Protein AF-A0A0Q5Z3D2-F1 (afdb_monomer_lite)

Foldseek 3Di:
DPPPVVVVVVVVVVVVVVVVVVVVCVVPVVVVLVVLCVPPNNVRSVVVVVVVVVVCCCLVVADADPVRHGDDDPPDD

Sequence (77 aa):
MHDRSTVILAWLAFTVVMLVIGWVLKLVVPPAHDWAVASIGRTGAWAVFLAVILACAVFGYWPRDAAGRMRRLPTLR

Secondary structure (DSSP, 8-state):
--HHHHHHHHHHHHHHHHHHHHHHHHHHHHHHHHHHHHHHHHHHHHHHHHHHHHHHHHHHHSPB-TTSPBPPPP---

Structure (mmCIF, N/CA/C/O backbone):
data_AF-A0A0Q5Z3D2-F1
#
_entry.id   AF-A0A0Q5Z3D2-F1
#
loop_
_atom_site.group_PDB
_atom_site.id
_atom_site.type_symbol
_atom_site.label_atom_id
_atom_site.label_alt_id
_atom_site.label_comp_id
_atom_site.label_asym_id
_atom_site.label_entity_id
_atom_site.label_seq_id
_atom_site.pdbx_PDB_ins_code
_atom_site.Cartn_x
_atom_site.Cartn_y
_atom_site.Cartn_z
_atom_site.occupancy
_atom_site.B_iso_or_equiv
_atom_site.auth_seq_id
_atom_site.auth_comp_id
_atom_site.auth_asym_id
_atom_site.auth_atom_id
_atom_site.pdbx_PDB_model_num
ATOM 1 N N . MET A 1 1 ? 15.197 4.430 -34.633 1.00 53.00 1 MET A N 1
ATOM 2 C CA . MET A 1 1 ? 13.911 5.157 -34.473 1.00 53.00 1 MET A CA 1
ATOM 3 C C . MET A 1 1 ? 12.789 4.315 -33.840 1.00 53.00 1 MET A C 1
ATOM 5 O O . MET A 1 1 ? 11.724 4.866 -33.610 1.00 53.00 1 MET A O 1
ATOM 9 N N . HIS A 1 2 ? 13.017 3.040 -33.488 1.00 58.16 2 HIS A N 1
ATOM 10 C CA . HIS A 1 2 ? 11.992 2.136 -32.935 1.00 58.16 2 HIS A CA 1
ATOM 11 C C . HIS A 1 2 ? 11.802 2.221 -31.399 1.00 58.16 2 HIS A C 1
ATOM 13 O O . HIS A 1 2 ? 10.787 1.767 -30.890 1.00 58.16 2 HIS A O 1
ATOM 19 N N . ASP A 1 3 ? 12.726 2.846 -30.654 1.00 71.19 3 ASP A N 1
ATOM 20 C CA . ASP A 1 3 ? 12.668 2.868 -29.178 1.00 71.19 3 ASP A CA 1
ATOM 21 C C . ASP A 1 3 ? 11.652 3.849 -28.583 1.00 71.19 3 ASP A C 1
ATOM 23 O O . ASP A 1 3 ? 11.059 3.587 -27.539 1.00 71.19 3 ASP A O 1
ATOM 27 N N . ARG A 1 4 ? 11.421 5.000 -29.229 1.00 77.50 4 ARG A N 1
ATOM 28 C CA . ARG A 1 4 ? 10.609 6.074 -28.627 1.00 77.50 4 ARG A CA 1
ATOM 29 C C . ARG A 1 4 ? 9.134 5.688 -28.516 1.00 77.50 4 ARG A C 1
ATOM 31 O O . ARG A 1 4 ? 8.511 5.979 -27.502 1.00 77.50 4 ARG A O 1
ATOM 38 N N . SER A 1 5 ? 8.591 5.006 -29.525 1.00 81.06 5 SER A N 1
ATOM 39 C CA . SER A 1 5 ? 7.203 4.526 -29.528 1.00 81.06 5 SER A CA 1
ATOM 40 C C . SER A 1 5 ? 6.949 3.502 -28.425 1.00 81.06 5 SER A C 1
ATOM 42 O O . SER A 1 5 ? 5.929 3.584 -27.747 1.00 81.06 5 SER A O 1
ATOM 44 N N . THR A 1 6 ? 7.893 2.588 -28.193 1.00 85.69 6 THR A N 1
ATOM 45 C CA . THR A 1 6 ? 7.790 1.557 -27.149 1.00 85.69 6 THR A CA 1
ATOM 46 C C . THR A 1 6 ? 7.817 2.172 -25.755 1.00 85.69 6 THR A C 1
ATOM 48 O O . THR A 1 6 ? 7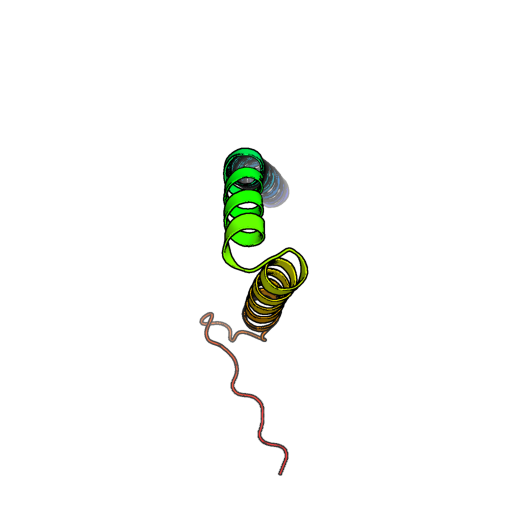.000 1.815 -24.909 1.00 85.69 6 THR A O 1
ATOM 51 N N . VAL A 1 7 ? 8.701 3.149 -25.525 1.00 87.19 7 VAL A N 1
ATOM 52 C CA . VAL A 1 7 ? 8.756 3.881 -24.252 1.00 87.19 7 VAL A CA 1
ATOM 53 C C . VAL A 1 7 ? 7.452 4.645 -24.010 1.00 87.19 7 VAL A C 1
ATOM 55 O O . VAL A 1 7 ? 6.887 4.547 -22.925 1.00 87.19 7 VAL A O 1
ATOM 58 N N . ILE A 1 8 ? 6.928 5.352 -25.016 1.00 90.19 8 ILE A N 1
ATOM 59 C CA . ILE A 1 8 ? 5.660 6.094 -24.894 1.00 90.19 8 ILE A CA 1
ATOM 60 C C . ILE A 1 8 ? 4.490 5.146 -24.589 1.00 90.19 8 ILE A C 1
ATOM 62 O O . ILE A 1 8 ? 3.697 5.422 -23.689 1.00 90.19 8 ILE A O 1
ATOM 66 N N . LEU A 1 9 ? 4.399 4.009 -25.286 1.00 90.00 9 LEU A N 1
ATOM 67 C CA . LEU A 1 9 ? 3.375 2.989 -25.034 1.00 90.00 9 LEU A CA 1
ATOM 68 C C . LEU A 1 9 ? 3.478 2.409 -23.619 1.00 90.00 9 LEU A C 1
ATOM 70 O O . LEU A 1 9 ? 2.457 2.259 -22.951 1.00 90.00 9 LEU A O 1
ATOM 74 N N . ALA A 1 10 ? 4.692 2.136 -23.136 1.00 90.12 10 ALA A N 1
ATOM 75 C CA . ALA A 1 10 ? 4.912 1.661 -21.773 1.00 90.12 10 ALA A CA 1
ATOM 76 C C . ALA A 1 10 ? 4.464 2.696 -20.729 1.00 90.12 10 ALA A C 1
ATOM 78 O O . ALA A 1 10 ? 3.806 2.338 -19.753 1.00 90.12 10 ALA A O 1
ATOM 79 N N . TRP A 1 11 ? 4.750 3.981 -20.956 1.00 91.50 11 TRP A N 1
ATOM 80 C CA . TRP A 1 11 ? 4.300 5.072 -20.088 1.00 91.50 11 TRP A CA 1
ATOM 81 C C . TRP A 1 11 ? 2.777 5.205 -20.054 1.00 91.50 11 TRP A C 1
ATOM 83 O O . TRP A 1 11 ? 2.195 5.365 -18.977 1.00 91.50 11 TRP A O 1
ATOM 93 N N . LEU A 1 12 ? 2.119 5.102 -21.210 1.00 93.12 12 LEU A N 1
ATOM 94 C CA . LEU A 1 12 ? 0.659 5.130 -21.295 1.00 93.12 12 LEU A CA 1
ATOM 95 C C . LEU A 1 12 ? 0.044 3.932 -20.567 1.00 93.12 12 LEU A C 1
ATOM 97 O O . LEU A 1 12 ? -0.833 4.118 -19.725 1.00 93.12 12 LEU A O 1
ATOM 101 N N . ALA A 1 13 ? 0.543 2.722 -20.827 1.00 90.94 13 ALA A N 1
ATOM 102 C CA . ALA A 1 13 ? 0.081 1.511 -20.157 1.00 90.94 13 ALA A CA 1
ATOM 103 C C . ALA A 1 13 ? 0.268 1.601 -18.634 1.00 90.94 13 ALA A C 1
ATOM 105 O O . ALA A 1 13 ? -0.663 1.323 -17.879 1.00 90.94 13 ALA A O 1
ATOM 106 N N . PHE A 1 14 ? 1.434 2.065 -18.177 1.00 89.31 14 PHE A N 1
ATOM 107 C CA . PHE A 1 14 ? 1.709 2.283 -16.759 1.00 89.31 14 PHE A CA 1
ATOM 108 C C . PHE A 1 14 ? 0.734 3.286 -16.135 1.00 89.31 14 PHE A C 1
ATOM 110 O O . PHE A 1 14 ? 0.162 3.019 -15.080 1.00 89.31 14 PHE A O 1
ATOM 117 N N . THR A 1 15 ? 0.498 4.414 -16.806 1.00 92.88 15 THR A N 1
ATOM 118 C CA . THR A 1 15 ? -0.424 5.454 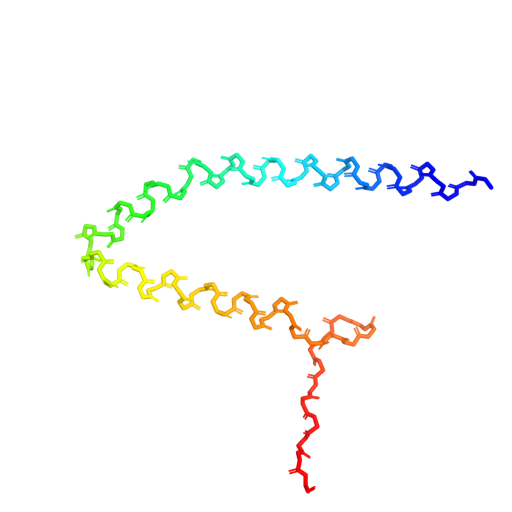-16.328 1.00 92.88 15 THR A CA 1
ATOM 119 C C . THR A 1 15 ? -1.845 4.917 -16.188 1.00 92.88 15 THR A C 1
ATOM 121 O O . THR A 1 15 ? -2.489 5.152 -15.168 1.00 92.88 15 THR A O 1
ATOM 124 N N . VAL A 1 16 ? -2.321 4.152 -17.175 1.00 94.75 16 VAL A N 1
ATOM 125 C CA . VAL A 1 16 ? -3.650 3.524 -17.136 1.00 94.75 16 VAL A CA 1
ATOM 126 C C . VAL A 1 16 ? -3.754 2.545 -15.968 1.00 94.75 16 VAL A C 1
ATOM 128 O O . VAL A 1 16 ? -4.715 2.609 -15.203 1.00 94.75 16 VAL A O 1
ATOM 131 N N . VAL A 1 17 ? -2.751 1.684 -15.777 1.00 93.56 17 VAL A N 1
ATOM 132 C CA . VAL A 1 17 ? -2.725 0.736 -14.653 1.00 93.56 17 VAL A CA 1
ATOM 133 C C . VAL A 1 17 ? -2.737 1.475 -13.312 1.00 93.56 17 VAL A C 1
ATOM 135 O O . VAL A 1 17 ? -3.528 1.133 -12.433 1.00 93.56 17 VAL A O 1
ATOM 138 N N . MET A 1 18 ? -1.927 2.524 -13.156 1.00 92.38 18 MET A N 1
ATOM 139 C CA . MET A 1 18 ? -1.894 3.328 -11.929 1.00 92.38 18 MET A CA 1
ATOM 140 C C . MET A 1 18 ? -3.210 4.068 -11.674 1.00 92.38 18 MET A C 1
ATOM 142 O O . MET A 1 18 ? -3.635 4.171 -10.525 1.00 92.38 18 MET A O 1
ATOM 146 N N . LEU A 1 19 ? -3.894 4.531 -12.723 1.00 94.25 19 LEU A N 1
ATOM 147 C CA . LEU A 1 19 ? -5.229 5.122 -12.618 1.00 94.25 19 LEU A CA 1
ATOM 148 C C . LEU A 1 19 ? -6.260 4.114 -12.109 1.00 94.25 19 LEU A C 1
ATOM 150 O O . LEU A 1 19 ? -7.021 4.437 -11.198 1.00 94.25 19 LEU A O 1
ATOM 154 N N . VAL A 1 20 ? -6.262 2.895 -12.655 1.00 93.12 20 VAL A N 1
ATOM 155 C CA . VAL A 1 20 ? -7.162 1.818 -12.213 1.00 93.12 20 VAL A CA 1
ATOM 156 C C . VAL A 1 20 ? -6.886 1.455 -10.756 1.00 93.12 20 VAL A C 1
ATOM 158 O O . VAL A 1 20 ? -7.817 1.378 -9.957 1.00 93.12 20 VAL A O 1
ATOM 161 N N . ILE A 1 21 ? -5.614 1.304 -10.380 1.00 91.56 21 ILE A N 1
ATOM 162 C CA . ILE A 1 21 ? -5.225 1.053 -8.987 1.00 91.56 21 ILE A CA 1
ATOM 163 C C . ILE A 1 21 ? -5.704 2.197 -8.089 1.00 91.56 21 ILE A C 1
ATOM 165 O O . ILE A 1 21 ? -6.331 1.947 -7.063 1.00 91.56 21 ILE A O 1
ATOM 169 N N . GLY A 1 22 ? -5.472 3.450 -8.483 1.00 88.12 22 GLY A N 1
ATOM 170 C CA . GLY A 1 22 ? -5.917 4.622 -7.731 1.00 88.12 22 GLY A CA 1
ATOM 171 C C . GLY A 1 22 ? -7.437 4.683 -7.568 1.00 88.12 22 GLY A C 1
ATOM 172 O O . GLY A 1 22 ? -7.928 5.034 -6.496 1.00 88.12 22 GLY A O 1
ATOM 173 N N . TRP A 1 23 ? -8.189 4.297 -8.598 1.00 93.12 23 TRP A N 1
ATOM 174 C CA . TRP A 1 23 ? -9.645 4.192 -8.537 1.00 93.12 23 TRP A CA 1
ATOM 175 C C . TRP A 1 23 ? -10.096 3.128 -7.535 1.00 93.12 23 TRP A C 1
ATOM 177 O O . TRP A 1 23 ? -10.920 3.406 -6.665 1.00 93.12 23 TRP A O 1
ATOM 187 N N . VAL A 1 24 ? -9.527 1.924 -7.615 1.00 90.94 24 VAL A N 1
ATOM 188 C CA . VAL A 1 24 ? -9.837 0.829 -6.683 1.00 90.94 24 VAL A CA 1
ATOM 189 C C . VAL A 1 24 ? -9.483 1.226 -5.250 1.00 90.94 24 VAL A C 1
ATOM 191 O O . VAL A 1 24 ? -10.293 1.038 -4.345 1.00 90.94 24 VAL A O 1
ATOM 194 N N . LEU A 1 25 ? -8.326 1.855 -5.035 1.00 85.25 25 LEU A N 1
ATOM 195 C CA . LEU A 1 25 ? -7.927 2.347 -3.718 1.00 85.25 25 LEU A CA 1
ATOM 196 C C . LE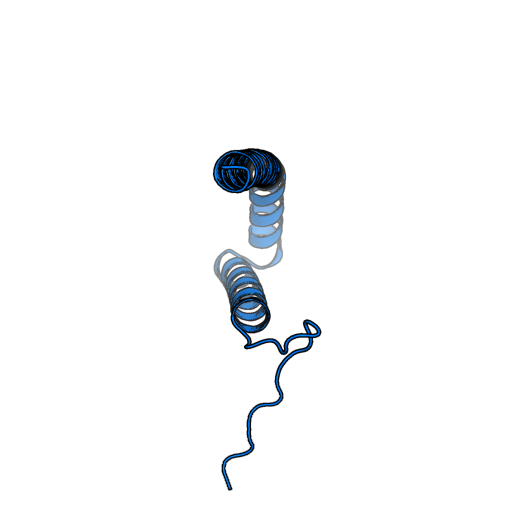U A 1 25 ? -8.912 3.385 -3.171 1.00 85.25 25 LEU A C 1
ATOM 198 O O . LEU A 1 25 ? -9.259 3.315 -1.998 1.00 85.25 25 LEU A O 1
ATOM 202 N N . LYS A 1 26 ? -9.432 4.301 -3.996 1.00 85.12 26 LYS A N 1
ATOM 203 C CA . LYS A 1 26 ? -10.463 5.257 -3.551 1.00 85.12 26 LYS A CA 1
ATOM 204 C C . LYS A 1 26 ? -11.747 4.579 -3.075 1.00 85.12 26 LYS A C 1
ATOM 206 O O . LYS A 1 26 ? -12.408 5.123 -2.199 1.00 85.12 26 LYS A O 1
ATOM 211 N N . LEU A 1 27 ? -12.099 3.423 -3.634 1.00 90.12 27 LEU A N 1
ATOM 212 C CA . LEU A 1 27 ? -13.284 2.669 -3.221 1.00 90.12 27 LEU A CA 1
ATOM 213 C C . LEU A 1 27 ? -13.034 1.828 -1.964 1.00 90.12 27 LEU A C 1
ATOM 215 O O . LEU A 1 27 ? -13.929 1.686 -1.138 1.00 90.12 27 LEU A O 1
ATOM 219 N N . VAL A 1 28 ? -11.832 1.269 -1.816 1.00 87.38 28 VAL A N 1
ATOM 220 C CA . VAL A 1 28 ? -11.519 0.281 -0.770 1.00 87.3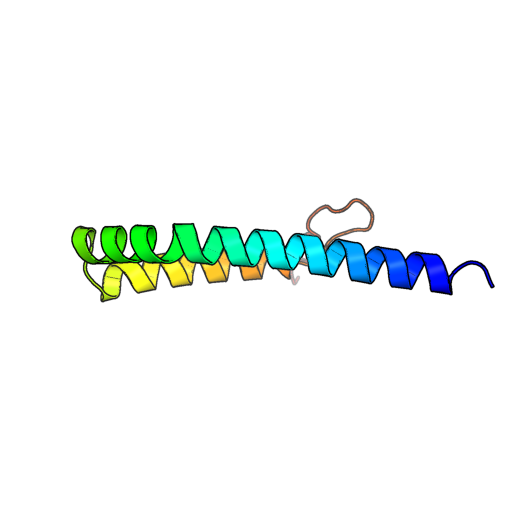8 28 VAL A CA 1
ATOM 221 C C . VAL A 1 28 ? -10.921 0.919 0.487 1.00 87.38 28 VAL A C 1
ATOM 223 O O . VAL A 1 28 ? -11.194 0.463 1.596 1.00 87.38 28 VAL A O 1
ATOM 226 N N . VAL A 1 29 ? -10.119 1.978 0.346 1.00 83.62 29 VAL A N 1
ATOM 227 C CA . VAL A 1 29 ? -9.388 2.586 1.471 1.00 83.62 29 VAL A CA 1
ATOM 228 C C . VAL A 1 29 ? -10.316 3.257 2.488 1.00 83.62 29 VAL A C 1
ATOM 230 O O . VAL A 1 29 ? -10.137 2.974 3.671 1.00 83.62 29 VAL A O 1
ATOM 233 N N . PRO A 1 30 ? -11.309 4.087 2.104 1.00 87.00 30 PRO A N 1
ATOM 234 C CA . PRO A 1 30 ? -12.206 4.711 3.079 1.00 87.00 30 PRO A CA 1
ATOM 235 C C . PRO A 1 30 ? -12.964 3.706 3.966 1.00 87.00 30 PRO A C 1
ATOM 237 O O . PRO A 1 30 ? -12.825 3.798 5.185 1.00 87.00 30 PRO A O 1
ATOM 240 N N . PRO A 1 31 ? -13.674 2.689 3.426 1.00 86.56 31 PRO A N 1
ATOM 241 C CA . PRO A 1 31 ? -14.398 1.745 4.276 1.00 86.56 31 PRO A CA 1
ATOM 242 C C . PRO A 1 31 ? -13.461 0.889 5.139 1.00 86.56 31 PRO A C 1
ATOM 244 O O . PRO A 1 31 ? -13.789 0.593 6.286 1.00 86.56 31 PRO A O 1
ATOM 247 N N . ALA A 1 32 ? -12.278 0.521 4.632 1.00 81.31 32 ALA A N 1
ATOM 248 C CA . ALA A 1 32 ? -11.286 -0.212 5.418 1.00 81.31 32 ALA A CA 1
ATOM 249 C C . ALA A 1 32 ? -10.714 0.635 6.569 1.00 81.31 32 ALA A C 1
ATOM 251 O O . ALA A 1 32 ? -10.533 0.130 7.678 1.00 81.31 32 ALA A O 1
ATOM 252 N N . HIS A 1 33 ? -10.452 1.920 6.322 1.00 84.94 33 HIS A N 1
ATOM 253 C CA . HIS A 1 33 ? -10.008 2.863 7.343 1.00 84.94 33 HIS A CA 1
ATOM 254 C C . HIS A 1 33 ? -11.080 3.057 8.419 1.00 84.94 33 HIS A C 1
ATOM 256 O O . HIS A 1 33 ? -10.770 2.958 9.605 1.00 84.94 33 HIS A O 1
ATOM 262 N N . ASP A 1 34 ? -12.335 3.267 8.027 1.00 89.44 34 ASP A N 1
ATOM 263 C CA . ASP A 1 34 ? -13.428 3.494 8.975 1.00 89.44 34 ASP A CA 1
ATOM 264 C C . ASP A 1 34 ? -13.688 2.257 9.844 1.00 89.44 34 ASP A C 1
ATOM 266 O O . ASP A 1 34 ? -13.830 2.375 11.064 1.00 89.44 34 ASP A O 1
ATOM 270 N N . TRP A 1 35 ? -13.635 1.058 9.252 1.00 89.31 35 TRP A N 1
ATOM 271 C CA . TRP A 1 35 ? -13.686 -0.205 9.992 1.00 89.31 35 TRP A CA 1
ATOM 272 C C . TRP A 1 35 ? -12.519 -0.357 10.983 1.00 89.31 35 TRP A C 1
ATOM 274 O O . TRP A 1 35 ? -12.728 -0.743 12.138 1.00 89.31 35 TRP A O 1
ATOM 284 N N . ALA A 1 36 ? -11.293 -0.022 10.569 1.00 83.25 36 ALA A N 1
ATOM 285 C CA . ALA A 1 36 ? -10.118 -0.107 11.434 1.00 83.25 36 ALA A CA 1
ATOM 286 C C . ALA A 1 36 ? -10.205 0.889 12.602 1.00 83.25 36 ALA A C 1
ATOM 288 O O . ALA A 1 36 ? -9.954 0.523 13.751 1.00 83.25 36 ALA A O 1
ATOM 289 N N . VAL A 1 37 ? -10.619 2.131 12.338 1.00 90.81 37 VAL A N 1
ATOM 290 C CA . VAL A 1 37 ? -10.810 3.153 13.377 1.00 90.81 37 VAL A CA 1
ATOM 291 C C . VAL A 1 37 ? -11.899 2.735 14.365 1.00 90.81 37 VAL A C 1
ATOM 293 O O . VAL A 1 37 ? -11.717 2.933 15.566 1.00 90.81 37 VAL A O 1
ATOM 296 N N . ALA A 1 38 ? -12.990 2.127 13.892 1.00 90.88 38 ALA A N 1
ATOM 297 C CA . ALA A 1 38 ? -14.050 1.613 14.757 1.00 90.88 38 ALA A CA 1
ATOM 298 C C . ALA A 1 38 ? -13.589 0.431 15.631 1.00 90.88 38 ALA A C 1
ATOM 300 O O . ALA A 1 38 ? -14.038 0.303 16.766 1.00 90.88 38 ALA A O 1
ATOM 301 N N . SER A 1 39 ? -12.681 -0.410 15.127 1.00 89.88 39 SER A N 1
ATOM 302 C CA . SER A 1 39 ? -12.256 -1.640 15.811 1.00 89.88 39 SER A CA 1
ATOM 303 C C . SER A 1 39 ? -11.167 -1.413 16.863 1.00 89.88 39 SER A C 1
ATOM 305 O O . SER A 1 39 ? -11.228 -1.982 17.949 1.00 89.88 39 SER A O 1
ATOM 307 N N . ILE A 1 40 ? -10.151 -0.604 16.546 1.00 90.38 40 ILE A N 1
ATOM 308 C CA . ILE A 1 40 ? -8.939 -0.442 17.378 1.00 90.38 40 ILE A CA 1
ATOM 309 C C . ILE A 1 40 ? -8.647 1.017 17.751 1.00 90.38 40 ILE A C 1
ATOM 311 O O . ILE A 1 40 ? -7.594 1.333 18.310 1.00 90.38 40 ILE A O 1
ATOM 315 N N . GLY A 1 41 ? -9.579 1.923 17.452 1.00 89.00 41 GLY A N 1
ATOM 316 C CA . GLY A 1 41 ? -9.414 3.355 17.656 1.00 89.00 41 GLY A CA 1
ATOM 317 C C . GLY A 1 41 ? -8.493 3.999 16.619 1.00 89.00 41 GLY A C 1
ATOM 318 O O . GLY A 1 41 ? -7.726 3.346 15.907 1.00 89.00 41 GLY A O 1
ATOM 319 N N . ARG A 1 42 ? -8.549 5.333 16.538 1.00 83.94 42 ARG A N 1
ATOM 320 C CA . ARG A 1 42 ? -7.804 6.108 15.533 1.00 83.94 42 ARG A CA 1
ATOM 321 C C . ARG A 1 42 ? -6.292 5.872 15.614 1.00 83.94 42 ARG A C 1
ATOM 323 O O . ARG A 1 42 ? -5.657 5.657 14.588 1.00 83.94 42 ARG A O 1
ATOM 330 N N . THR A 1 43 ? -5.725 5.867 16.819 1.00 87.19 43 THR A N 1
ATOM 331 C CA . THR A 1 43 ? -4.281 5.675 17.027 1.00 87.19 43 THR A CA 1
ATOM 332 C C . THR A 1 43 ? -3.823 4.269 16.633 1.00 87.19 43 THR A C 1
ATOM 334 O O . THR A 1 43 ? -2.792 4.129 15.978 1.00 87.19 43 THR A O 1
ATOM 337 N N . GLY A 1 44 ? -4.604 3.234 16.970 1.00 82.88 44 GLY A N 1
ATOM 338 C CA . GLY A 1 44 ? -4.306 1.851 16.593 1.00 82.88 44 GLY A CA 1
ATOM 339 C C . GLY A 1 44 ? -4.357 1.641 15.080 1.00 82.88 44 GLY A C 1
ATOM 340 O O . GLY A 1 44 ? -3.437 1.059 14.508 1.00 82.88 44 GLY A O 1
ATOM 341 N N . ALA A 1 45 ? -5.380 2.186 14.415 1.00 85.31 45 ALA A N 1
ATOM 342 C CA . ALA A 1 45 ? -5.517 2.107 12.961 1.00 85.31 45 ALA A CA 1
ATOM 343 C C . ALA A 1 45 ? -4.311 2.726 12.239 1.00 85.31 45 ALA A C 1
ATOM 345 O O . ALA A 1 45 ? -3.722 2.095 11.360 1.00 85.31 45 ALA A O 1
ATOM 346 N N . TRP A 1 46 ? -3.881 3.921 12.654 1.00 85.88 46 TRP A N 1
ATOM 347 C CA . TRP A 1 46 ? -2.703 4.573 12.076 1.00 85.88 46 TRP A CA 1
ATOM 348 C C . TRP A 1 46 ? -1.408 3.798 12.312 1.00 85.88 46 TRP A C 1
ATOM 350 O O . TRP A 1 46 ? -0.591 3.722 11.397 1.00 85.88 46 TRP A O 1
ATOM 360 N N . ALA A 1 47 ? -1.224 3.183 13.483 1.00 86.31 47 ALA A N 1
ATOM 361 C CA . ALA A 1 47 ? -0.054 2.347 13.748 1.00 86.31 47 ALA A CA 1
ATOM 362 C C . ALA A 1 47 ? 0.020 1.146 12.787 1.00 86.31 47 ALA A C 1
ATOM 364 O O . ALA A 1 47 ? 1.090 0.848 12.252 1.00 86.31 47 ALA A O 1
ATOM 365 N N . VAL A 1 48 ? -1.120 0.503 12.507 1.00 86.56 48 VAL A N 1
ATOM 366 C CA . VAL A 1 48 ? -1.205 -0.604 11.541 1.00 86.56 48 VAL A CA 1
ATOM 367 C C . VAL A 1 48 ? -0.911 -0.120 10.120 1.00 86.56 48 VAL A C 1
ATOM 369 O O . VAL A 1 48 ? -0.087 -0.724 9.433 1.00 86.56 48 VAL A O 1
ATOM 372 N N . PHE A 1 49 ? -1.517 0.989 9.683 1.00 85.88 49 PHE A N 1
ATOM 373 C CA . PHE A 1 49 ? -1.231 1.557 8.361 1.00 85.88 49 PHE A CA 1
ATOM 374 C C . PHE A 1 49 ? 0.247 1.917 8.202 1.00 85.88 49 PHE A C 1
ATOM 376 O O . PHE A 1 49 ? 0.851 1.589 7.180 1.00 85.88 49 PHE A O 1
ATOM 383 N N . LEU A 1 50 ? 0.850 2.531 9.221 1.00 89.00 50 LEU A N 1
ATOM 384 C CA . LEU A 1 50 ? 2.265 2.884 9.209 1.00 89.00 50 LEU A CA 1
ATOM 385 C C . LEU A 1 50 ? 3.151 1.636 9.098 1.00 89.00 50 LEU A C 1
ATOM 387 O O . LEU A 1 50 ? 4.091 1.626 8.306 1.00 89.00 50 LEU A O 1
ATOM 391 N N . ALA A 1 51 ? 2.833 0.569 9.837 1.00 87.69 51 ALA A N 1
ATOM 392 C CA . ALA A 1 51 ? 3.569 -0.692 9.775 1.00 87.69 51 ALA A CA 1
ATOM 393 C C . ALA A 1 51 ? 3.516 -1.325 8.374 1.00 87.69 51 ALA A C 1
ATOM 395 O O . ALA A 1 51 ? 4.544 -1.772 7.860 1.00 87.69 51 ALA A O 1
ATOM 396 N N . VAL A 1 52 ? 2.348 -1.310 7.724 1.00 87.75 52 VAL A N 1
ATOM 397 C CA . VAL A 1 52 ? 2.189 -1.808 6.347 1.00 87.75 52 VAL A CA 1
ATOM 398 C C . VAL A 1 52 ? 2.975 -0.950 5.356 1.00 87.75 52 VAL A C 1
ATOM 400 O O . VAL A 1 52 ? 3.688 -1.493 4.514 1.00 87.75 52 VAL A O 1
ATOM 403 N N . ILE A 1 53 ? 2.901 0.381 5.470 1.00 86.31 53 ILE A N 1
ATOM 404 C CA . ILE A 1 53 ? 3.664 1.303 4.614 1.00 86.31 53 ILE A CA 1
ATOM 405 C C . ILE A 1 53 ? 5.165 1.054 4.766 1.00 86.31 53 ILE A C 1
ATOM 407 O O . ILE A 1 53 ? 5.868 0.959 3.762 1.00 86.31 53 ILE A O 1
ATOM 411 N N . LEU A 1 54 ? 5.654 0.901 5.999 1.00 87.44 54 LEU A N 1
ATOM 412 C CA . LEU A 1 54 ? 7.059 0.603 6.271 1.00 87.44 54 LEU A CA 1
ATOM 413 C C . LEU A 1 54 ? 7.475 -0.743 5.675 1.00 87.44 54 LEU A C 1
ATOM 415 O O . LEU A 1 54 ? 8.508 -0.811 5.015 1.00 87.44 54 LEU A O 1
ATOM 419 N N . ALA A 1 55 ? 6.669 -1.795 5.830 1.00 85.56 55 ALA A N 1
ATOM 420 C CA . ALA A 1 55 ? 6.951 -3.094 5.221 1.00 85.56 55 ALA A CA 1
ATOM 421 C C . ALA A 1 55 ? 7.026 -2.996 3.686 1.00 85.56 55 ALA A C 1
ATOM 423 O O . ALA A 1 55 ? 7.985 -3.475 3.077 1.00 85.56 55 ALA A O 1
ATOM 424 N N . CYS A 1 56 ? 6.064 -2.316 3.057 1.00 83.62 56 CYS A N 1
ATOM 425 C CA . CYS A 1 56 ? 6.065 -2.070 1.616 1.00 83.62 56 CYS A CA 1
ATOM 426 C C . CYS A 1 56 ? 7.279 -1.247 1.169 1.00 83.62 56 CYS A C 1
ATOM 428 O O . CYS A 1 56 ? 7.888 -1.571 0.152 1.00 83.62 56 CYS A O 1
ATOM 430 N N . ALA A 1 57 ? 7.657 -0.213 1.923 1.00 82.12 57 ALA A N 1
ATOM 431 C CA . ALA A 1 57 ? 8.830 0.604 1.632 1.00 82.12 57 ALA A CA 1
ATOM 432 C C . ALA A 1 57 ? 10.118 -0.222 1.722 1.00 82.12 57 ALA A C 1
ATOM 434 O O . ALA A 1 57 ? 10.948 -0.155 0.818 1.00 82.12 57 ALA A O 1
ATOM 435 N N . VAL A 1 58 ? 10.254 -1.059 2.754 1.00 82.00 58 VAL A N 1
ATOM 436 C CA . VAL A 1 58 ? 11.401 -1.959 2.914 1.00 82.00 58 VAL A CA 1
ATOM 437 C C . VAL A 1 58 ? 11.482 -2.921 1.733 1.00 82.00 58 VAL A C 1
ATOM 439 O O . VAL A 1 58 ? 12.511 -2.963 1.073 1.00 82.00 58 VAL A O 1
ATOM 442 N N . PHE A 1 59 ? 10.408 -3.639 1.398 1.00 77.00 59 PHE A N 1
ATOM 443 C CA . PHE A 1 59 ? 10.427 -4.630 0.312 1.00 77.00 59 PHE A CA 1
ATOM 444 C C . PHE A 1 59 ? 10.444 -4.033 -1.105 1.00 77.00 59 PHE A C 1
ATOM 446 O O . PHE A 1 59 ? 10.890 -4.691 -2.056 1.00 77.00 59 PHE A O 1
ATOM 453 N N . GLY A 1 60 ? 9.947 -2.806 -1.257 1.00 78.69 60 GLY A N 1
ATOM 454 C CA . GLY A 1 60 ? 9.967 -2.049 -2.504 1.00 78.69 60 GLY A CA 1
ATOM 455 C C . GLY A 1 60 ? 11.331 -1.424 -2.786 1.00 78.69 60 GLY A C 1
ATOM 456 O O . GLY A 1 60 ? 11.801 -1.488 -3.918 1.00 78.69 60 GLY A O 1
ATOM 457 N N . TYR A 1 61 ? 11.981 -0.867 -1.762 1.00 78.25 61 TYR A N 1
ATOM 458 C CA . TYR A 1 61 ? 13.283 -0.207 -1.883 1.00 78.25 61 TYR A CA 1
ATOM 459 C C . TYR A 1 61 ? 14.469 -1.164 -1.700 1.00 78.25 61 TYR A C 1
ATOM 461 O O . TYR A 1 61 ? 15.607 -0.806 -2.007 1.00 78.25 61 TYR A O 1
ATOM 469 N N . TRP A 1 62 ? 14.235 -2.388 -1.211 1.00 78.81 62 TRP A N 1
ATOM 470 C CA . TRP A 1 62 ? 15.309 -3.359 -1.026 1.00 78.81 62 TRP A CA 1
ATOM 471 C C . TRP A 1 62 ? 16.031 -3.638 -2.351 1.00 78.81 62 TRP A C 1
ATOM 473 O O . TRP A 1 62 ? 15.376 -4.005 -3.333 1.00 78.81 62 TRP A O 1
ATOM 483 N N . PRO A 1 63 ? 17.372 -3.530 -2.401 1.00 77.94 63 PRO A N 1
ATOM 484 C CA . PRO A 1 63 ? 18.122 -3.773 -3.623 1.00 77.94 63 PRO A CA 1
ATOM 485 C C . PRO A 1 63 ? 17.884 -5.204 -4.113 1.00 77.94 63 PRO A C 1
ATOM 487 O O . PRO A 1 63 ? 18.036 -6.170 -3.360 1.00 77.94 63 PRO A O 1
ATOM 490 N N . ARG A 1 64 ? 17.517 -5.346 -5.388 1.00 79.31 64 ARG A N 1
ATOM 491 C CA . ARG A 1 64 ? 17.314 -6.647 -6.036 1.00 79.31 64 ARG A CA 1
ATOM 492 C C . ARG A 1 64 ? 18.499 -7.005 -6.926 1.00 79.31 64 ARG A C 1
ATOM 494 O O . ARG A 1 64 ? 19.210 -6.126 -7.411 1.00 79.31 64 ARG A O 1
ATOM 501 N N . ASP A 1 65 ? 18.751 -8.297 -7.087 1.00 79.38 65 ASP A N 1
ATOM 502 C CA . ASP A 1 65 ? 19.691 -8.807 -8.083 1.00 79.38 65 ASP A CA 1
ATOM 503 C C . ASP A 1 65 ? 19.064 -8.811 -9.493 1.00 79.38 65 ASP A C 1
ATOM 505 O O . ASP A 1 65 ? 17.876 -8.532 -9.669 1.00 79.38 65 ASP A O 1
ATOM 509 N N . ALA A 1 66 ? 19.861 -9.139 -10.515 1.00 76.19 66 ALA A N 1
ATOM 510 C CA . ALA A 1 66 ? 19.393 -9.229 -11.903 1.00 76.19 66 ALA A CA 1
ATOM 511 C C . ALA A 1 66 ? 18.328 -10.327 -12.124 1.00 76.19 66 ALA A C 1
ATOM 513 O O . ALA A 1 66 ? 17.645 -10.321 -13.143 1.00 76.19 66 ALA A O 1
ATOM 514 N N . ALA A 1 67 ? 18.170 -11.252 -11.171 1.00 79.00 67 ALA A N 1
ATOM 515 C CA . ALA A 1 67 ? 17.138 -12.284 -11.163 1.00 79.00 67 ALA A CA 1
ATOM 516 C C . ALA A 1 67 ? 15.901 -11.880 -10.330 1.00 79.00 67 ALA A C 1
ATOM 518 O O . ALA A 1 67 ? 15.012 -12.705 -10.120 1.00 79.00 67 ALA A O 1
ATOM 519 N N . GLY A 1 68 ? 15.833 -10.635 -9.839 1.00 71.56 68 GLY A N 1
ATOM 520 C CA . GLY A 1 68 ? 14.712 -10.100 -9.064 1.00 71.56 68 GLY A CA 1
ATOM 521 C C . GLY A 1 68 ? 14.661 -10.536 -7.595 1.00 71.56 68 GLY A C 1
ATOM 522 O O . GLY A 1 68 ? 13.687 -10.221 -6.909 1.00 71.56 68 GLY A O 1
ATOM 523 N N . ARG A 1 69 ? 15.679 -11.233 -7.081 1.00 78.75 69 ARG A N 1
ATOM 524 C CA . ARG A 1 69 ? 15.755 -11.671 -5.676 1.00 78.75 69 ARG A CA 1
ATOM 525 C C . ARG A 1 69 ? 16.328 -10.557 -4.808 1.00 78.75 69 ARG A C 1
ATOM 527 O O . ARG A 1 69 ? 17.128 -9.746 -5.264 1.00 78.75 69 ARG A O 1
ATOM 534 N N . MET A 1 70 ? 15.956 -10.529 -3.531 1.00 77.50 70 MET A N 1
ATOM 535 C CA . MET A 1 70 ? 16.521 -9.578 -2.568 1.00 77.50 70 MET A CA 1
ATOM 536 C C . MET A 1 70 ? 18.018 -9.841 -2.379 1.00 77.50 70 MET A C 1
ATOM 538 O O . MET A 1 70 ? 18.414 -10.948 -2.002 1.00 77.50 70 MET A O 1
ATOM 542 N N . ARG A 1 71 ? 18.861 -8.824 -2.611 1.00 75.25 71 ARG A N 1
ATOM 543 C CA . ARG A 1 71 ? 20.293 -8.912 -2.294 1.00 75.25 71 ARG A CA 1
ATOM 544 C C . ARG A 1 71 ? 20.441 -9.099 -0.790 1.00 75.25 71 ARG A C 1
ATOM 546 O O . ARG A 1 71 ? 19.895 -8.322 -0.010 1.00 75.25 71 ARG A O 1
ATOM 553 N N . ARG A 1 72 ? 21.197 -10.117 -0.375 1.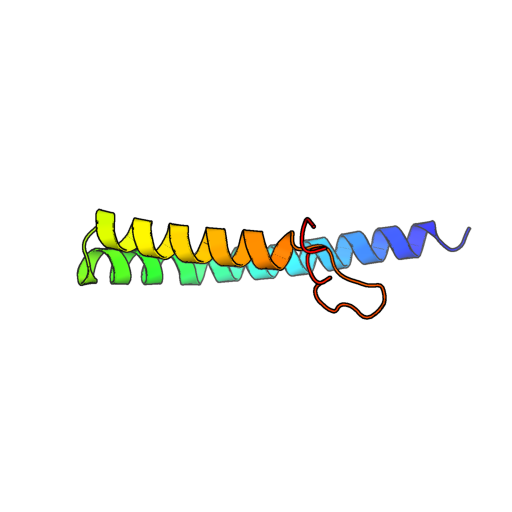00 74.06 72 ARG A N 1
ATOM 554 C CA . ARG A 1 72 ? 21.601 -10.250 1.028 1.00 74.06 72 ARG A CA 1
ATOM 555 C C . ARG A 1 72 ? 22.455 -9.037 1.390 1.00 74.06 72 ARG A C 1
ATOM 557 O O . ARG A 1 72 ? 23.341 -8.666 0.618 1.00 74.06 72 ARG A O 1
ATOM 564 N N . LEU A 1 73 ? 22.167 -8.414 2.532 1.00 69.56 73 LEU A N 1
ATOM 565 C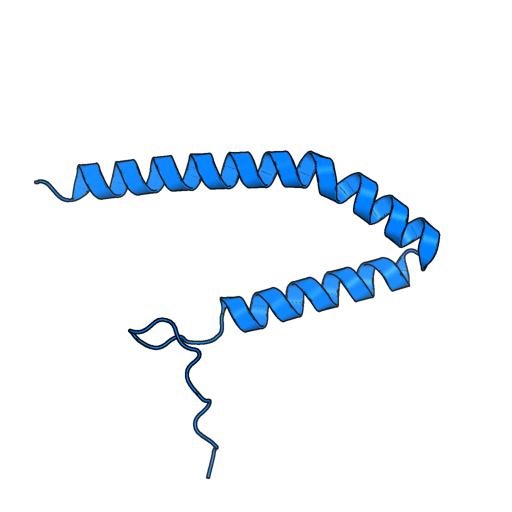 CA . LEU A 1 73 ? 23.040 -7.376 3.068 1.00 69.56 73 LEU A CA 1
ATOM 566 C C . LEU A 1 73 ? 24.427 -7.995 3.272 1.00 69.56 73 LEU A C 1
ATOM 568 O O . LEU A 1 73 ? 24.508 -9.083 3.851 1.00 69.56 73 LEU A O 1
ATOM 572 N N . PRO A 1 74 ? 25.506 -7.361 2.783 1.00 67.69 74 PRO A N 1
ATOM 573 C CA . PRO A 1 74 ? 26.837 -7.775 3.180 1.00 67.69 74 PRO A CA 1
ATOM 574 C C . PRO A 1 74 ? 26.916 -7.594 4.695 1.00 67.69 74 PRO A C 1
ATOM 576 O O . PRO A 1 74 ? 26.748 -6.489 5.208 1.00 67.69 74 PRO A O 1
ATOM 579 N N . THR A 1 75 ? 27.089 -8.696 5.417 1.00 66.62 75 THR A N 1
ATOM 580 C CA . THR A 1 75 ? 27.385 -8.672 6.845 1.00 66.62 75 THR A CA 1
ATOM 581 C C . THR A 1 75 ? 28.665 -7.862 7.008 1.00 66.62 75 THR A C 1
ATOM 583 O O . THR A 1 75 ? 29.714 -8.285 6.526 1.00 66.62 75 THR A O 1
ATOM 586 N N . LEU A 1 76 ? 28.564 -6.677 7.617 1.00 61.59 76 LEU A N 1
ATOM 587 C CA . LEU A 1 76 ? 29.720 -5.899 8.060 1.00 61.59 76 LEU A CA 1
ATOM 588 C C . LEU A 1 76 ? 30.539 -6.808 8.988 1.00 61.59 76 LEU A C 1
ATOM 590 O O . LEU A 1 76 ? 30.091 -7.132 10.088 1.00 61.59 76 LEU A O 1
ATOM 594 N N . ARG A 1 77 ? 31.671 -7.297 8.480 1.00 51.00 77 ARG A N 1
ATOM 595 C CA . ARG A 1 77 ? 32.755 -7.889 9.263 1.00 51.00 77 ARG A CA 1
ATOM 596 C C . ARG A 1 77 ? 33.788 -6.812 9.523 1.00 51.00 77 ARG A C 1
ATOM 598 O O . ARG A 1 77 ? 34.034 -6.030 8.578 1.00 51.00 77 ARG A O 1
#

Radius of gyration: 18.87 Å; chains: 1; bounding box: 47×18×52 Å

pLDDT: mean 83.27, std 9.12, range [51.0, 94.75]